Protein AF-A0A539DM24-F1 (afdb_monomer_lite)

Radius of gyration: 13.8 Å; chains: 1; bounding box: 32×29×32 Å

Secondary structure (DSSP, 8-state):
-HHHHHHHHTT------HHHHHHHHT-SSTTT-TTSSSPPHHHHHHHIIIIIHHHHHHHHHHT-

Foldseek 3Di:
DVVVVV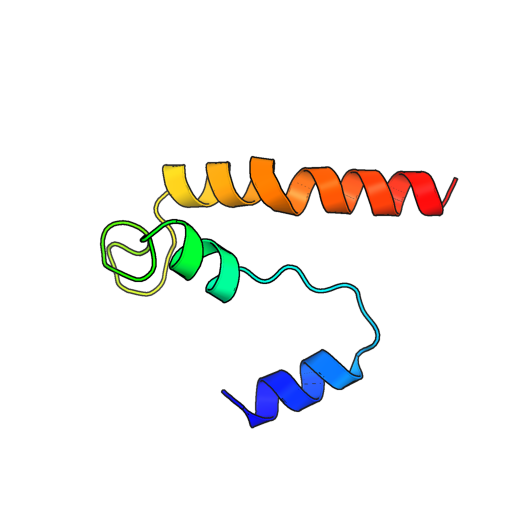VVVVPPDDDFDPVVVCVVVVNCDCNQPVPNPDGDPVNVVCSCVVTVVVVVVVVVVVVD

Sequence (64 aa):
WAALRQVVDALEVPQIDLPGWLAREGLDGPDGRPDGVHLSPQVNERFLLELVVPELERIAASTS

Structure (mmCIF, N/CA/C/O backbone):
data_AF-A0A539DM24-F1
#
_entry.id   AF-A0A539DM24-F1
#
loop_
_atom_site.group_PDB
_atom_site.id
_atom_site.type_symbol
_atom_site.label_atom_id
_atom_site.label_alt_id
_atom_site.label_comp_id
_atom_site.label_asym_id
_atom_site.label_entity_id
_atom_site.label_seq_id
_atom_site.pdbx_PDB_ins_code
_atom_site.Cartn_x
_atom_site.Cartn_y
_atom_site.Cartn_z
_atom_site.occupancy
_atom_site.B_iso_or_equiv
_atom_site.auth_seq_id
_atom_site.auth_comp_id
_atom_site.auth_asym_id
_atom_site.auth_atom_id
_atom_site.pdbx_PDB_model_num
ATOM 1 N N . TRP A 1 1 ? 4.157 -17.704 -2.061 1.00 66.00 1 TRP A N 1
ATOM 2 C CA . TRP A 1 1 ? 3.269 -16.549 -1.819 1.00 66.00 1 TRP A CA 1
ATOM 3 C C . TRP A 1 1 ? 1.819 -16.964 -1.568 1.00 66.00 1 TRP A C 1
ATOM 5 O O . TRP A 1 1 ? 1.299 -16.608 -0.523 1.00 66.00 1 TRP A O 1
ATOM 15 N N . ALA A 1 2 ? 1.193 -17.781 -2.430 1.00 75.44 2 ALA A N 1
ATOM 16 C CA . ALA A 1 2 ? -0.208 -18.216 -2.274 1.00 75.44 2 ALA A CA 1
ATOM 17 C C . ALA A 1 2 ? -0.576 -18.784 -0.882 1.00 75.44 2 ALA A C 1
ATOM 19 O O . ALA A 1 2 ? -1.592 -18.393 -0.323 1.00 75.44 2 ALA A O 1
ATOM 20 N N . ALA A 1 3 ? 0.271 -19.633 -0.286 1.00 78.81 3 ALA A N 1
ATOM 21 C CA . ALA A 1 3 ? 0.023 -20.189 1.051 1.00 78.81 3 ALA A CA 1
ATOM 22 C C . ALA A 1 3 ? 0.029 -19.128 2.173 1.00 78.81 3 ALA A C 1
ATOM 24 O O . ALA A 1 3 ? -0.778 -19.200 3.091 1.00 78.81 3 ALA A O 1
ATOM 25 N N . LEU A 1 4 ? 0.901 -18.114 2.086 1.00 77.12 4 LEU A N 1
ATOM 26 C CA . LEU A 1 4 ? 0.914 -17.003 3.047 1.00 77.12 4 LEU A CA 1
ATOM 27 C C . LEU A 1 4 ? -0.326 -16.122 2.884 1.00 77.12 4 LEU A C 1
ATOM 29 O O . LEU A 1 4 ? -0.891 -15.690 3.882 1.00 77.12 4 LEU A O 1
ATOM 33 N N . ARG A 1 5 ? -0.781 -15.906 1.642 1.00 74.00 5 ARG A N 1
ATOM 34 C CA 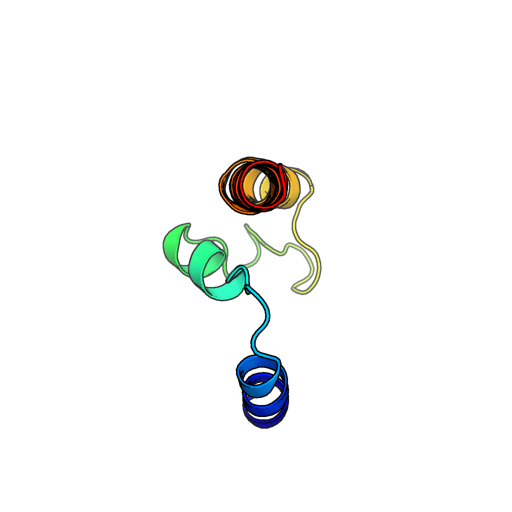. ARG A 1 5 ? -2.015 -15.158 1.378 1.00 74.00 5 ARG A CA 1
ATOM 35 C C . ARG A 1 5 ? -3.231 -15.868 1.964 1.00 74.00 5 ARG A C 1
ATOM 37 O O . ARG A 1 5 ? -3.994 -15.223 2.650 1.00 74.00 5 ARG A O 1
ATOM 44 N N . GLN A 1 6 ? -3.331 -17.192 1.834 1.00 82.50 6 GLN A N 1
ATOM 45 C CA . GLN A 1 6 ? -4.410 -17.963 2.469 1.00 82.50 6 GLN A CA 1
ATOM 46 C C . GLN A 1 6 ? -4.444 -17.812 3.996 1.00 82.50 6 GLN A C 1
ATOM 48 O O . GLN A 1 6 ? -5.521 -17.683 4.568 1.00 82.50 6 GLN A O 1
ATOM 53 N N . VAL A 1 7 ? -3.280 -17.816 4.657 1.00 83.06 7 VAL A N 1
ATOM 54 C CA . VAL A 1 7 ? -3.206 -17.582 6.109 1.00 83.06 7 VAL A CA 1
ATOM 55 C C . VAL A 1 7 ? -3.669 -16.168 6.448 1.00 83.06 7 VAL A C 1
ATOM 57 O O . VAL A 1 7 ? -4.458 -15.998 7.366 1.00 83.06 7 VAL A O 1
ATOM 60 N N . VAL A 1 8 ? -3.204 -15.166 5.703 1.00 80.31 8 VAL A N 1
ATOM 61 C CA . VAL A 1 8 ? -3.543 -13.756 5.931 1.00 80.31 8 VAL A CA 1
ATOM 62 C C . VAL A 1 8 ? -5.020 -13.465 5.625 1.00 80.31 8 VAL A C 1
ATOM 64 O O . VAL A 1 8 ? -5.673 -12.764 6.391 1.00 80.31 8 VAL A O 1
ATOM 67 N N . ASP A 1 9 ? -5.578 -14.070 4.578 1.00 81.25 9 ASP A N 1
ATOM 68 C CA . ASP A 1 9 ? -6.998 -13.989 4.218 1.00 81.25 9 ASP A CA 1
ATOM 69 C C . ASP A 1 9 ? -7.895 -14.614 5.296 1.00 81.25 9 ASP A C 1
ATOM 71 O O . ASP A 1 9 ? -9.017 -14.161 5.506 1.00 81.25 9 ASP A O 1
ATOM 75 N N . ALA A 1 10 ? -7.389 -15.611 6.026 1.00 86.25 10 ALA A N 1
ATOM 76 C CA . ALA A 1 10 ? -8.095 -16.225 7.145 1.00 86.25 10 ALA A CA 1
ATOM 77 C C . ALA A 1 10 ? -8.068 -15.388 8.438 1.00 86.25 10 ALA A C 1
ATOM 79 O O . ALA A 1 10 ? -8.780 -15.732 9.378 1.00 86.25 10 ALA A O 1
ATOM 80 N N . LEU A 1 11 ? -7.265 -14.317 8.525 1.00 83.06 11 LEU A N 1
ATOM 81 C CA . LEU A 1 11 ? -7.120 -13.543 9.765 1.00 83.06 11 LEU A CA 1
ATOM 82 C C . LEU A 1 11 ? -8.307 -12.612 10.075 1.00 83.06 11 LEU A C 1
ATOM 84 O O . LEU A 1 11 ? -8.276 -11.975 11.119 1.00 83.06 11 LEU A O 1
ATOM 88 N N . GLU A 1 12 ? -9.333 -12.512 9.221 1.00 82.88 12 GLU A N 1
ATOM 89 C CA . GLU A 1 12 ? -10.498 -11.610 9.392 1.00 82.88 12 GLU A CA 1
ATOM 90 C C . GLU A 1 12 ? -10.129 -10.151 9.758 1.00 82.88 12 GLU A C 1
ATOM 92 O O . GLU A 1 12 ? -10.943 -9.390 10.280 1.00 82.88 12 GLU A O 1
ATOM 97 N N . VAL A 1 13 ? -8.894 -9.734 9.460 1.00 83.00 13 VAL A N 1
ATOM 98 C CA . VAL A 1 13 ? -8.405 -8.372 9.686 1.00 83.00 13 VAL A CA 1
ATOM 99 C C . VAL A 1 13 ? -8.491 -7.559 8.395 1.00 83.00 13 VAL A C 1
ATOM 101 O O . VAL A 1 13 ? -8.245 -8.103 7.314 1.00 83.00 13 VAL A O 1
ATOM 104 N N . PRO A 1 14 ? -8.788 -6.249 8.475 1.00 82.88 14 PRO A N 1
ATOM 105 C CA . PRO A 1 14 ? -8.667 -5.358 7.329 1.00 82.88 14 PRO A CA 1
ATOM 106 C C . PRO A 1 14 ? -7.260 -5.429 6.722 1.00 82.88 14 PRO A C 1
ATOM 108 O O . PRO A 1 14 ? -6.258 -5.354 7.435 1.00 82.88 14 PRO A O 1
ATOM 111 N N . GLN A 1 15 ? -7.189 -5.567 5.398 1.00 86.50 15 GLN A N 1
ATOM 112 C CA . GLN A 1 15 ? -5.938 -5.609 4.646 1.00 86.50 15 GLN A CA 1
ATOM 113 C C . GLN A 1 15 ? -5.867 -4.439 3.668 1.00 86.50 15 GLN A C 1
ATOM 115 O O . GLN A 1 15 ? -6.844 -4.129 2.988 1.00 86.50 15 GLN A O 1
ATOM 120 N N . ILE A 1 16 ? -4.684 -3.838 3.545 1.00 91.44 16 ILE A N 1
ATOM 121 C CA . ILE A 1 16 ? -4.399 -2.800 2.550 1.00 91.44 16 ILE A CA 1
ATOM 122 C C . ILE A 1 16 ? -3.528 -3.416 1.454 1.00 91.44 16 ILE A C 1
ATOM 124 O O . ILE A 1 16 ? -2.423 -3.899 1.710 1.00 91.44 16 ILE A O 1
ATOM 128 N N . ASP A 1 17 ? -4.033 -3.412 0.221 1.00 90.12 17 ASP A N 1
ATOM 129 C CA . ASP A 1 17 ? -3.429 -4.137 -0.900 1.00 90.12 17 ASP A CA 1
ATOM 130 C C .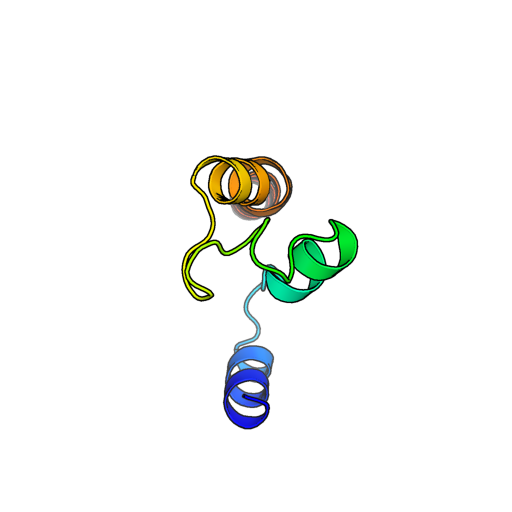 ASP A 1 17 ? -2.342 -3.319 -1.616 1.00 90.12 17 ASP A C 1
ATOM 132 O O . ASP A 1 17 ? -2.557 -2.745 -2.686 1.00 90.12 17 ASP A O 1
ATOM 136 N N . LEU A 1 18 ? -1.141 -3.280 -1.030 1.00 92.62 18 LEU A N 1
ATOM 137 C CA . LEU A 1 18 ? 0.028 -2.642 -1.649 1.00 92.62 18 LEU A CA 1
ATOM 138 C C . LEU A 1 18 ? 0.327 -3.174 -3.071 1.00 92.62 18 LEU A C 1
ATOM 140 O O . LEU A 1 18 ? 0.549 -2.349 -3.958 1.00 92.62 18 LEU A O 1
ATOM 144 N N . PRO A 1 19 ? 0.332 -4.498 -3.348 1.00 90.88 19 PRO A N 1
ATOM 145 C CA . PRO A 1 19 ? 0.569 -5.006 -4.702 1.00 90.88 19 PRO A CA 1
ATOM 146 C C . PRO A 1 19 ? -0.447 -4.498 -5.730 1.00 90.88 19 PRO A C 1
ATOM 148 O O . PRO A 1 19 ? -0.052 -4.077 -6.816 1.00 90.88 19 PRO A O 1
ATOM 151 N N . GLY A 1 20 ? -1.739 -4.495 -5.386 1.00 92.88 20 GLY A N 1
ATOM 152 C CA . GLY A 1 20 ? -2.784 -3.971 -6.262 1.00 92.88 20 GLY A CA 1
ATOM 153 C C . GLY A 1 20 ? -2.662 -2.467 -6.495 1.00 92.88 20 GLY A C 1
ATOM 154 O O . GLY A 1 20 ? -2.908 -2.002 -7.604 1.00 92.88 20 GLY A O 1
ATOM 155 N N . TRP A 1 21 ? -2.243 -1.693 -5.490 1.00 95.56 21 TRP A N 1
ATOM 156 C CA . TRP A 1 21 ? -1.957 -0.266 -5.669 1.00 95.56 21 TRP A CA 1
ATOM 157 C C . TRP A 1 21 ? -0.779 -0.032 -6.619 1.00 95.56 21 TRP A C 1
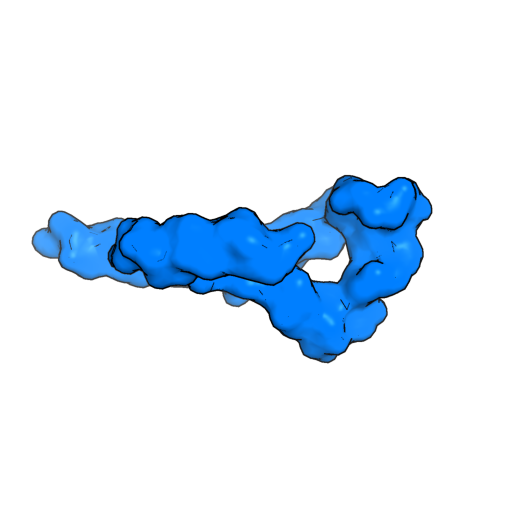ATOM 159 O O . TRP A 1 21 ? -0.941 0.688 -7.597 1.00 95.56 21 TRP A O 1
ATOM 169 N N . LEU A 1 22 ? 0.356 -0.710 -6.417 1.00 95.50 22 LEU A N 1
ATOM 170 C CA . LEU A 1 22 ? 1.525 -0.568 -7.295 1.00 95.50 22 LEU A CA 1
ATOM 171 C C . LEU A 1 22 ? 1.199 -0.903 -8.754 1.00 95.50 22 LEU A C 1
ATOM 173 O O . LEU A 1 22 ? 1.606 -0.170 -9.650 1.00 95.50 22 LEU A O 1
ATOM 177 N N . ALA A 1 23 ? 0.431 -1.970 -8.993 1.00 95.06 23 ALA A N 1
ATOM 178 C CA . ALA A 1 23 ? 0.021 -2.357 -10.340 1.00 95.06 23 ALA A CA 1
ATOM 179 C C . ALA A 1 23 ? -0.881 -1.303 -11.009 1.00 95.06 23 ALA A C 1
ATOM 181 O O . ALA A 1 23 ? -0.726 -1.029 -12.196 1.00 95.06 23 ALA A O 1
ATOM 182 N N . ARG A 1 24 ? -1.809 -0.688 -10.261 1.00 97.00 24 ARG A N 1
ATOM 183 C CA . ARG A 1 24 ? -2.677 0.383 -10.787 1.00 97.00 24 ARG A CA 1
ATOM 184 C C . ARG A 1 24 ? -1.907 1.664 -11.099 1.00 97.00 24 ARG A C 1
ATOM 186 O O . ARG A 1 24 ? -2.241 2.337 -12.067 1.00 97.00 24 ARG A O 1
ATOM 193 N N . GLU A 1 25 ? -0.891 1.974 -10.300 1.00 96.00 25 GLU A N 1
ATOM 194 C CA . GLU A 1 25 ? -0.063 3.174 -10.451 1.00 96.00 25 GLU A CA 1
ATOM 195 C C . GLU A 1 25 ? 1.094 2.999 -11.453 1.00 96.00 25 GLU A C 1
ATOM 197 O O . GLU A 1 25 ? 1.807 3.961 -11.730 1.00 96.00 25 GLU A O 1
ATOM 202 N N . GLY A 1 26 ? 1.307 1.793 -11.997 1.00 95.75 26 GLY A N 1
ATOM 203 C CA . GLY A 1 26 ? 2.448 1.498 -12.875 1.00 95.75 26 GLY A CA 1
ATOM 204 C C . GLY A 1 26 ? 3.800 1.546 -12.151 1.00 95.75 26 GLY A C 1
ATOM 205 O O . GLY A 1 26 ? 4.805 1.940 -12.733 1.00 95.75 26 GLY A O 1
ATOM 206 N N . LEU A 1 27 ? 3.812 1.189 -10.863 1.00 96.00 27 LEU A N 1
ATOM 207 C CA . LEU A 1 27 ? 4.963 1.251 -9.951 1.00 96.00 27 LEU A CA 1
ATOM 208 C C . LEU A 1 27 ? 5.424 -0.146 -9.497 1.00 96.00 27 LEU A C 1
ATOM 210 O O . LEU A 1 27 ? 6.083 -0.306 -8.473 1.00 96.00 27 LEU A O 1
ATOM 214 N N . ASP A 1 28 ? 5.055 -1.192 -10.224 1.00 91.81 28 ASP A N 1
ATOM 215 C CA . ASP A 1 28 ? 5.460 -2.575 -9.964 1.00 91.81 28 ASP A CA 1
ATOM 216 C C . ASP A 1 28 ? 6.936 -2.849 -10.314 1.00 91.81 28 ASP A C 1
ATOM 218 O O . ASP A 1 28 ? 7.532 -3.795 -9.793 1.00 91.81 28 ASP A O 1
ATOM 222 N N . GLY A 1 29 ? 7.532 -1.997 -11.151 1.00 91.06 29 GLY A N 1
ATOM 223 C CA . GLY A 1 29 ? 8.935 -2.047 -11.553 1.00 91.06 29 GLY A CA 1
ATOM 224 C C . GLY A 1 29 ? 9.896 -1.178 -10.719 1.00 91.06 29 GLY A C 1
ATOM 225 O O . GLY A 1 29 ? 9.575 -0.748 -9.607 1.00 91.06 29 GLY A O 1
ATOM 226 N N . PRO A 1 30 ? 11.092 -0.886 -11.267 1.00 93.88 30 PRO A N 1
ATOM 227 C CA . PRO A 1 30 ? 12.134 -0.100 -10.598 1.00 93.88 30 PRO A CA 1
ATOM 228 C C . PRO A 1 30 ? 11.696 1.303 -10.158 1.00 93.88 30 PRO A C 1
ATOM 230 O O . PRO A 1 30 ? 12.227 1.830 -9.184 1.00 93.88 30 PRO A O 1
ATOM 233 N N . ASP A 1 31 ? 10.707 1.887 -10.835 1.00 91.94 31 ASP A N 1
ATOM 234 C CA . ASP A 1 31 ? 10.172 3.212 -10.503 1.00 91.94 31 ASP A CA 1
ATOM 235 C C . ASP A 1 31 ? 9.458 3.229 -9.140 1.00 91.94 31 ASP A C 1
ATOM 237 O O . ASP A 1 31 ? 9.497 4.228 -8.417 1.00 91.94 31 ASP A O 1
ATOM 241 N N . GLY A 1 32 ? 8.846 2.105 -8.749 1.00 92.50 32 GLY A N 1
ATOM 242 C CA . GLY A 1 32 ? 8.296 1.918 -7.408 1.00 92.50 32 GLY A CA 1
ATOM 243 C C . GLY A 1 32 ? 9.284 1.295 -6.434 1.00 92.50 32 GLY A C 1
ATOM 244 O O . GLY A 1 32 ? 9.351 1.724 -5.280 1.00 92.50 32 GLY A O 1
ATOM 245 N N . ARG A 1 33 ? 10.055 0.300 -6.895 1.00 94.56 33 ARG A N 1
ATOM 246 C CA . ARG A 1 33 ? 11.030 -0.456 -6.095 1.00 94.56 33 ARG A CA 1
ATOM 247 C C . ARG A 1 33 ? 12.423 -0.436 -6.730 1.00 94.56 33 ARG A C 1
ATOM 249 O O . ARG A 1 33 ? 12.773 -1.390 -7.428 1.00 94.56 33 ARG A O 1
ATOM 256 N N . PRO A 1 34 ? 13.247 0.594 -6.473 1.00 94.06 34 PRO A N 1
ATOM 257 C CA . PRO A 1 34 ? 14.533 0.757 -7.155 1.00 94.06 34 PRO A CA 1
ATOM 258 C C . PRO A 1 34 ? 15.507 -0.413 -6.974 1.00 94.06 34 PRO A C 1
ATOM 260 O O . PRO A 1 34 ? 16.292 -0.707 -7.871 1.00 94.06 34 PRO A O 1
ATOM 263 N N . ASP A 1 35 ? 15.450 -1.098 -5.831 1.00 94.44 35 ASP A N 1
ATOM 264 C CA . ASP A 1 35 ? 16.266 -2.278 -5.521 1.00 94.44 35 ASP A CA 1
ATOM 265 C C . ASP A 1 35 ? 15.483 -3.602 -5.624 1.00 94.44 35 ASP A C 1
ATOM 267 O O . ASP A 1 35 ? 15.957 -4.656 -5.197 1.00 94.44 35 ASP A O 1
ATOM 271 N N . GLY A 1 36 ? 14.266 -3.550 -6.173 1.00 91.38 36 GLY A N 1
ATOM 272 C CA . GLY A 1 36 ? 13.355 -4.685 -6.289 1.00 91.38 36 GLY A CA 1
ATOM 273 C C . GLY A 1 36 ? 12.665 -5.100 -4.985 1.00 91.38 36 GLY A C 1
ATOM 274 O O . GLY A 1 36 ? 11.826 -6.000 -5.017 1.00 91.38 36 GLY A O 1
ATOM 275 N N . VAL A 1 37 ? 12.961 -4.458 -3.848 1.00 91.38 37 VAL A N 1
ATOM 276 C CA . VAL A 1 37 ? 12.423 -4.834 -2.531 1.00 91.38 37 VAL A CA 1
ATOM 277 C C . VAL A 1 37 ? 11.771 -3.646 -1.834 1.00 91.38 37 VAL A C 1
ATOM 279 O O . VAL A 1 37 ? 10.588 -3.716 -1.498 1.00 91.38 37 VAL A O 1
ATOM 282 N N . HIS A 1 38 ? 12.498 -2.556 -1.628 1.00 94.75 38 HIS A N 1
ATOM 283 C CA . HIS A 1 38 ? 12.042 -1.385 -0.893 1.00 94.75 38 HIS A CA 1
ATOM 284 C C . HIS A 1 38 ? 11.333 -0.404 -1.818 1.00 94.75 38 HIS A C 1
ATOM 286 O O . HIS A 1 38 ? 11.764 -0.169 -2.944 1.00 94.75 38 HIS A O 1
ATOM 292 N N . LEU A 1 39 ? 10.251 0.198 -1.322 1.00 96.62 39 LEU A N 1
ATOM 293 C CA . LEU A 1 39 ? 9.654 1.342 -2.001 1.00 96.62 39 LEU A CA 1
ATOM 294 C C . LEU A 1 39 ? 10.635 2.519 -1.982 1.00 96.62 39 LEU A C 1
ATOM 296 O O . LEU A 1 39 ? 11.327 2.732 -0.982 1.00 96.62 39 LEU A O 1
ATOM 300 N N . SER A 1 40 ? 10.657 3.317 -3.049 1.00 94.75 40 SER A N 1
ATOM 301 C CA . SER A 1 40 ? 11.308 4.628 -2.978 1.00 94.75 40 SER A CA 1
ATOM 302 C C . SER A 1 40 ? 10.631 5.497 -1.901 1.00 94.75 40 SER A C 1
ATOM 304 O O . SER A 1 40 ? 9.435 5.322 -1.639 1.00 94.75 40 SER A O 1
ATOM 306 N N . PRO A 1 41 ? 11.344 6.449 -1.267 1.00 95.31 41 PRO A N 1
ATOM 307 C CA . PRO A 1 41 ? 10.757 7.301 -0.232 1.00 95.31 41 PRO A CA 1
ATOM 308 C C . PRO A 1 41 ? 9.473 8.010 -0.683 1.00 95.31 41 PRO A C 1
ATOM 310 O O . PRO A 1 41 ? 8.495 8.044 0.060 1.00 95.31 41 PRO A O 1
ATOM 313 N N . GLN A 1 42 ? 9.452 8.500 -1.924 1.00 95.94 42 GLN A N 1
ATOM 314 C CA . GLN A 1 42 ? 8.312 9.205 -2.510 1.00 95.94 42 GLN A CA 1
ATOM 315 C C . GLN A 1 42 ? 7.114 8.273 -2.723 1.00 95.94 42 GLN A C 1
ATOM 317 O O . GLN A 1 42 ? 5.978 8.636 -2.428 1.00 95.94 42 GLN A O 1
ATOM 322 N N . VAL A 1 43 ? 7.350 7.055 -3.217 1.00 96.94 43 VAL A N 1
ATOM 323 C CA . VAL A 1 43 ? 6.284 6.066 -3.435 1.00 96.94 43 VAL A CA 1
ATOM 324 C C . VAL A 1 43 ? 5.741 5.553 -2.104 1.00 96.94 43 VAL A C 1
ATOM 326 O O . VAL A 1 43 ? 4.535 5.366 -1.969 1.00 96.94 43 VAL A O 1
ATOM 329 N N . ASN A 1 44 ? 6.603 5.388 -1.100 1.00 97.19 44 ASN A N 1
ATOM 330 C CA . ASN A 1 44 ? 6.181 5.025 0.247 1.00 97.19 44 ASN A CA 1
ATOM 331 C C . ASN A 1 44 ? 5.295 6.106 0.880 1.00 97.19 44 ASN A C 1
ATOM 333 O O . ASN A 1 44 ? 4.237 5.788 1.412 1.00 97.19 44 ASN A O 1
ATOM 337 N N . GLU A 1 45 ? 5.693 7.377 0.799 1.00 98.12 45 GLU A N 1
ATOM 338 C CA . 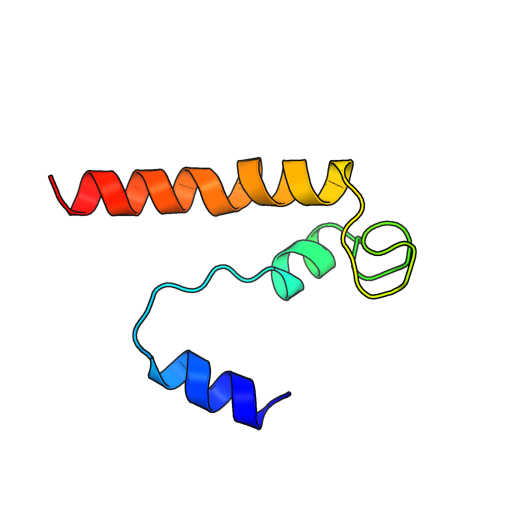GLU A 1 45 ? 4.889 8.498 1.298 1.00 98.12 45 GLU A CA 1
ATOM 339 C C . GLU A 1 45 ? 3.517 8.553 0.618 1.00 98.12 45 GLU A C 1
ATOM 341 O O . GLU A 1 45 ? 2.494 8.637 1.298 1.00 98.12 45 GLU A O 1
ATOM 346 N N . ARG A 1 46 ? 3.478 8.409 -0.712 1.00 97.94 46 ARG A N 1
ATOM 347 C CA . ARG A 1 46 ? 2.221 8.340 -1.464 1.00 97.94 46 ARG A CA 1
ATOM 348 C C . ARG A 1 46 ? 1.335 7.186 -1.013 1.00 97.94 46 ARG A C 1
ATOM 350 O O . ARG A 1 46 ? 0.169 7.411 -0.712 1.00 97.94 46 ARG A O 1
ATOM 357 N N . PHE A 1 47 ? 1.879 5.975 -0.906 1.00 97.38 47 PHE A N 1
ATOM 358 C CA . PHE A 1 47 ? 1.121 4.814 -0.436 1.00 97.38 47 PHE A CA 1
ATOM 359 C C . PHE A 1 47 ? 0.518 5.051 0.958 1.00 97.38 47 PHE A C 1
ATOM 361 O O . PHE A 1 47 ? -0.646 4.723 1.202 1.00 97.38 47 PHE A O 1
ATOM 368 N N . LEU A 1 48 ? 1.291 5.658 1.865 1.00 97.06 48 LEU A N 1
ATOM 369 C CA . LEU A 1 48 ? 0.818 5.982 3.207 1.00 97.06 48 LEU A CA 1
ATOM 370 C C . LEU A 1 48 ? -0.335 6.990 3.176 1.00 97.06 48 LEU A C 1
ATOM 372 O O . LEU A 1 48 ? -1.359 6.748 3.809 1.00 97.06 48 LEU A O 1
ATOM 376 N N . LEU A 1 49 ? -0.189 8.090 2.439 1.00 98.12 49 LEU A N 1
ATOM 377 C CA . LEU A 1 49 ? -1.186 9.162 2.399 1.00 98.12 49 LEU A CA 1
ATOM 378 C C . LEU A 1 49 ? -2.450 8.778 1.618 1.00 98.12 49 LEU A C 1
ATOM 380 O O . LEU A 1 49 ? -3.547 9.167 2.007 1.00 98.12 49 LEU A O 1
ATOM 384 N N . GLU A 1 50 ? -2.313 8.020 0.531 1.00 97.25 50 GLU A N 1
ATOM 385 C CA . GLU A 1 50 ? -3.431 7.665 -0.350 1.00 97.25 50 GLU A CA 1
ATOM 386 C C . GLU A 1 50 ? -4.254 6.479 0.175 1.00 97.25 50 GLU A C 1
ATOM 388 O O . GLU A 1 50 ? -5.456 6.419 -0.083 1.00 97.25 50 GLU A O 1
ATOM 393 N N . LEU A 1 51 ? -3.636 5.526 0.887 1.00 95.69 51 LEU A N 1
ATOM 394 C CA . LEU A 1 51 ? -4.310 4.291 1.312 1.00 95.69 51 LEU A CA 1
ATOM 395 C C . LEU A 1 51 ? -4.266 4.027 2.814 1.00 95.69 51 LEU A C 1
ATOM 397 O O . LEU A 1 51 ? -5.277 3.614 3.379 1.00 95.69 51 LEU A O 1
ATOM 401 N N . VAL A 1 52 ? -3.123 4.231 3.472 1.00 95.62 52 VAL A N 1
ATOM 402 C CA . VAL A 1 52 ? -2.969 3.823 4.879 1.00 95.62 52 VAL A CA 1
ATOM 403 C C . VAL A 1 52 ? -3.637 4.800 5.836 1.00 95.62 52 VAL A C 1
ATOM 405 O O . VAL A 1 52 ? -4.414 4.375 6.687 1.00 95.62 52 VAL A O 1
ATOM 408 N N . VAL A 1 53 ? -3.370 6.098 5.697 1.00 96.81 53 VAL A N 1
ATOM 409 C CA . VAL A 1 53 ? -3.929 7.130 6.580 1.00 96.81 53 VAL A CA 1
ATOM 410 C C . VAL A 1 53 ? -5.464 7.136 6.551 1.00 96.81 53 VAL A C 1
ATOM 412 O O . VAL A 1 53 ? -6.045 7.019 7.631 1.00 96.81 53 VAL A O 1
ATOM 415 N N . PRO A 1 54 ? -6.143 7.156 5.383 1.00 95.38 54 PRO A N 1
ATOM 416 C CA . PRO A 1 54 ? -7.608 7.148 5.348 1.00 95.38 54 PRO A CA 1
ATOM 417 C C . PRO A 1 54 ? -8.221 5.912 6.017 1.00 95.38 54 PRO A C 1
ATOM 419 O O . PRO A 1 54 ? -9.250 6.000 6.687 1.00 95.38 54 PRO A O 1
ATOM 422 N N . GLU A 1 55 ? -7.584 4.749 5.867 1.00 93.81 55 GLU A N 1
ATOM 423 C CA . GLU A 1 55 ? -8.078 3.510 6.465 1.00 93.81 55 GLU A CA 1
ATOM 424 C C . GLU A 1 55 ? -7.895 3.497 7.989 1.00 93.81 55 GLU A C 1
ATOM 426 O O . GLU A 1 55 ? -8.793 3.075 8.722 1.00 93.81 55 GLU A O 1
ATOM 431 N N . LEU A 1 56 ? -6.776 4.028 8.490 1.00 92.56 56 LEU A N 1
ATOM 432 C CA . LEU A 1 56 ? -6.558 4.204 9.927 1.00 92.56 56 LEU A CA 1
ATOM 433 C C . LEU A 1 56 ? -7.560 5.189 10.541 1.00 92.56 56 LEU A C 1
ATOM 435 O O . LEU A 1 56 ? -8.106 4.912 11.610 1.00 92.56 56 LEU A O 1
ATOM 439 N N . GLU A 1 57 ? -7.848 6.300 9.862 1.00 95.38 57 GLU A N 1
ATOM 440 C CA . GLU A 1 57 ? -8.867 7.266 10.289 1.00 95.38 57 GLU A CA 1
ATOM 441 C C . GLU A 1 57 ? -10.260 6.623 10.348 1.00 95.38 57 GLU A C 1
ATOM 443 O O . GLU A 1 57 ? -10.984 6.794 11.333 1.00 95.38 57 GLU A O 1
ATOM 448 N N . ARG A 1 58 ? -10.616 5.810 9.345 1.00 92.88 58 ARG A N 1
ATOM 449 C CA . ARG A 1 58 ? -11.878 5.058 9.312 1.00 92.88 58 ARG A CA 1
ATOM 450 C C . ARG A 1 58 ? -11.996 4.084 10.486 1.00 92.88 58 ARG A C 1
ATOM 452 O O . ARG A 1 58 ? -13.058 3.996 11.108 1.00 92.88 58 ARG A O 1
ATOM 459 N N . ILE A 1 59 ? -10.928 3.351 10.797 1.00 89.88 59 ILE A N 1
ATOM 460 C CA . ILE A 1 59 ? -10.890 2.410 11.927 1.00 89.88 59 ILE A CA 1
ATOM 461 C C . ILE A 1 59 ? -11.032 3.160 13.257 1.00 89.88 59 ILE A C 1
ATOM 463 O O . ILE A 1 59 ? -11.847 2.770 14.097 1.00 89.88 59 ILE A O 1
ATOM 467 N N . ALA A 1 60 ? -10.300 4.264 13.433 1.00 91.31 60 ALA A N 1
ATOM 468 C CA . ALA A 1 60 ? -10.381 5.097 14.632 1.00 91.31 60 ALA A CA 1
ATOM 469 C C . ALA A 1 60 ? -11.801 5.653 14.849 1.00 91.31 60 ALA A C 1
ATOM 471 O O . ALA A 1 60 ? -12.336 5.575 15.956 1.00 91.31 60 ALA A O 1
ATOM 472 N N . ALA A 1 61 ? -12.447 6.125 13.780 1.00 90.75 61 ALA A N 1
ATOM 473 C CA . ALA A 1 61 ? -13.824 6.610 13.820 1.00 90.75 61 ALA A CA 1
ATOM 474 C C . ALA A 1 61 ? -14.852 5.501 14.109 1.00 90.75 61 ALA A C 1
ATOM 476 O O . ALA A 1 61 ? -15.880 5.772 14.715 1.00 90.75 61 ALA A O 1
ATOM 477 N 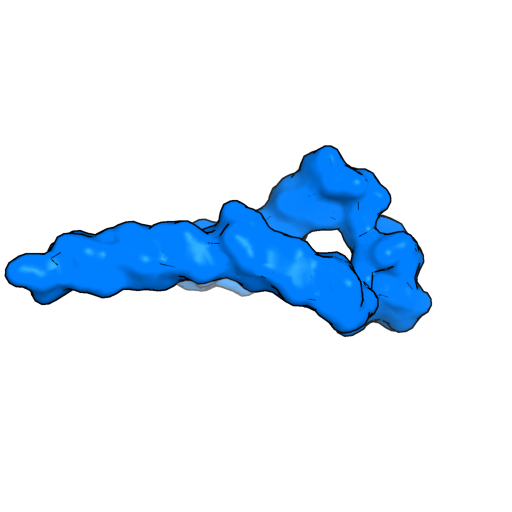N . SER A 1 62 ? -14.578 4.253 13.714 1.00 83.44 62 SER A N 1
ATOM 478 C CA . SER A 1 62 ? -15.472 3.104 13.955 1.00 83.44 62 SER A CA 1
ATOM 479 C C . SER A 1 62 ? -15.408 2.567 15.392 1.00 83.44 62 SER A C 1
ATOM 481 O O . SER A 1 62 ? -16.202 1.705 15.760 1.00 83.44 62 SER A O 1
ATOM 483 N N . THR A 1 63 ? -14.441 3.038 16.182 1.00 76.94 63 THR A N 1
ATOM 484 C CA . THR A 1 63 ? -14.199 2.595 17.566 1.00 76.94 63 THR A CA 1
ATOM 485 C C . THR A 1 63 ? -14.634 3.653 18.598 1.00 76.94 63 THR A C 1
ATOM 487 O O . THR A 1 63 ? -14.531 3.409 19.799 1.00 76.94 63 THR A O 1
ATOM 490 N N . SER A 1 64 ? -15.103 4.823 18.138 1.00 58.38 64 SER A N 1
ATOM 491 C CA . SER A 1 64 ? -15.609 5.936 18.964 1.00 58.38 64 SER A CA 1
ATOM 492 C C . SER A 1 64 ? -17.128 5.889 19.096 1.00 58.38 64 SER A C 1
ATOM 494 O O . SER A 1 64 ? -17.624 6.243 20.187 1.00 58.38 64 SER A O 1
#

pLDDT: mean 90.08, std 8.1, range [58.38, 98.12]